Protein AF-A0A849MVW7-F1 (afdb_monomer)

Mean predicted aligned error: 4.46 Å

pLDDT: mean 89.26, std 9.38, range [55.91, 97.44]

Structure (mmCIF, N/CA/C/O backbone):
data_AF-A0A849MVW7-F1
#
_entry.id   AF-A0A849MVW7-F1
#
loop_
_atom_site.group_PDB
_atom_site.id
_atom_site.type_symbol
_atom_site.label_atom_id
_atom_site.label_alt_id
_atom_site.label_comp_id
_atom_site.label_asym_id
_atom_site.label_entity_id
_atom_site.label_seq_id
_atom_site.pdbx_PDB_ins_code
_atom_site.Cartn_x
_atom_site.Cartn_y
_atom_site.Cartn_z
_atom_site.occupancy
_atom_site.B_iso_or_equiv
_atom_site.auth_seq_id
_atom_site.auth_comp_id
_atom_site.auth_asym_id
_atom_site.auth_atom_id
_atom_site.pdbx_PDB_model_num
ATOM 1 N N . MET A 1 1 ? 13.335 -7.519 -9.321 1.00 83.50 1 MET A N 1
ATOM 2 C CA . MET A 1 1 ? 12.282 -6.701 -8.700 1.00 83.50 1 MET A CA 1
ATOM 3 C C . MET A 1 1 ? 10.920 -7.286 -9.034 1.00 83.50 1 MET A C 1
ATOM 5 O O . MET A 1 1 ? 10.488 -7.252 -10.183 1.00 83.50 1 MET A O 1
ATOM 9 N N . ARG A 1 2 ? 10.300 -7.912 -8.042 1.00 92.75 2 ARG A N 1
ATOM 10 C CA . ARG A 1 2 ? 8.956 -8.471 -8.064 1.00 92.75 2 ARG A CA 1
ATOM 11 C C . ARG A 1 2 ? 7.965 -7.338 -7.861 1.00 92.75 2 ARG A C 1
ATOM 13 O O . ARG A 1 2 ? 8.119 -6.498 -6.981 1.00 92.75 2 ARG A O 1
ATOM 20 N N . LYS A 1 3 ? 6.930 -7.354 -8.682 1.00 90.00 3 LYS A N 1
ATOM 21 C CA . LYS A 1 3 ? 5.779 -6.475 -8.560 1.00 90.00 3 LYS A CA 1
ATOM 22 C C . LYS A 1 3 ? 4.526 -7.277 -8.844 1.00 90.00 3 LYS A C 1
ATOM 24 O O . LYS A 1 3 ? 4.567 -8.203 -9.659 1.00 90.00 3 LYS A O 1
ATOM 29 N N . ILE A 1 4 ? 3.437 -6.919 -8.187 1.00 91.81 4 ILE A N 1
ATOM 30 C CA . ILE A 1 4 ? 2.133 -7.533 -8.411 1.00 91.81 4 ILE A CA 1
ATOM 31 C C . ILE A 1 4 ? 1.142 -6.470 -8.874 1.00 91.81 4 ILE A C 1
ATOM 33 O O . ILE A 1 4 ? 1.169 -5.333 -8.402 1.00 91.81 4 ILE A O 1
ATOM 37 N N . ASP A 1 5 ? 0.322 -6.841 -9.851 1.00 90.38 5 ASP A N 1
ATOM 38 C CA . ASP A 1 5 ? -0.697 -5.968 -10.425 1.00 90.38 5 ASP A CA 1
ATOM 39 C C . ASP A 1 5 ? -1.768 -5.643 -9.379 1.00 90.38 5 ASP A C 1
ATOM 41 O O . ASP A 1 5 ? -2.189 -6.502 -8.586 1.00 90.38 5 ASP A O 1
ATOM 45 N N . ARG A 1 6 ? -2.231 -4.393 -9.386 1.00 85.44 6 ARG A N 1
ATOM 46 C CA . ARG A 1 6 ? -3.406 -4.000 -8.623 1.00 85.44 6 ARG A CA 1
ATOM 47 C C . ARG A 1 6 ? -4.631 -4.754 -9.141 1.00 85.44 6 ARG A C 1
ATOM 49 O O . ARG A 1 6 ? -5.281 -4.370 -10.108 1.00 85.44 6 ARG A O 1
ATOM 56 N N . PHE A 1 7 ? -5.059 -5.757 -8.381 1.00 85.44 7 PHE A N 1
ATOM 57 C CA . PHE A 1 7 ? -6.297 -6.455 -8.705 1.00 85.44 7 PHE A CA 1
ATOM 58 C C . PHE A 1 7 ? -7.515 -5.521 -8.648 1.00 85.44 7 PHE A C 1
ATOM 60 O O . PHE A 1 7 ? -7.677 -4.735 -7.711 1.00 85.44 7 PHE A O 1
ATOM 67 N N . ALA A 1 8 ? -8.446 -5.707 -9.589 1.00 78.75 8 ALA A N 1
ATOM 68 C CA . ALA A 1 8 ? -9.715 -4.990 -9.604 1.00 78.75 8 ALA A CA 1
ATOM 69 C C . ALA A 1 8 ? -10.495 -5.219 -8.294 1.00 78.75 8 ALA A C 1
ATOM 71 O O . ALA A 1 8 ? -11.057 -6.295 -8.030 1.00 78.75 8 ALA A O 1
ATOM 72 N N . ALA A 1 9 ? -10.524 -4.193 -7.447 1.00 75.62 9 ALA A N 1
ATOM 73 C CA . ALA A 1 9 ? -11.473 -4.108 -6.354 1.00 75.62 9 ALA A CA 1
ATOM 74 C C . ALA A 1 9 ? -12.860 -3.736 -6.901 1.00 75.62 9 ALA A C 1
ATOM 76 O O . ALA A 1 9 ? -12.983 -3.137 -7.965 1.00 75.62 9 ALA A O 1
ATOM 77 N N . LYS A 1 10 ? -13.918 -4.073 -6.155 1.00 73.19 10 LYS A N 1
ATOM 78 C CA . LYS A 1 10 ? -15.282 -3.571 -6.398 1.00 73.19 10 LYS A CA 1
ATOM 79 C C . LYS A 1 10 ? -15.624 -2.513 -5.340 1.00 73.19 10 LYS A C 1
ATOM 81 O O . LYS A 1 10 ? -16.333 -2.837 -4.383 1.00 73.19 10 LYS A O 1
ATOM 86 N N . PRO A 1 11 ? -15.049 -1.301 -5.426 1.00 70.31 11 PRO A N 1
ATOM 87 C CA . PRO A 1 11 ? -15.428 -0.196 -4.554 1.00 70.31 11 PRO A CA 1
ATOM 88 C C . PRO A 1 11 ? -16.910 0.145 -4.754 1.00 70.31 11 PRO A C 1
ATOM 90 O O . PRO A 1 11 ? -17.426 0.130 -5.871 1.00 70.31 11 PRO A O 1
ATOM 93 N N . ASP A 1 12 ? -17.606 0.439 -3.658 1.00 74.06 12 ASP A N 1
ATOM 94 C CA . ASP A 1 12 ? -18.976 0.951 -3.703 1.00 74.06 12 ASP A CA 1
ATOM 95 C C . ASP A 1 12 ? -18.924 2.478 -3.635 1.00 74.06 12 ASP A C 1
ATOM 97 O O . ASP A 1 12 ? -19.058 3.061 -2.561 1.00 74.06 12 ASP A O 1
ATOM 101 N N . TYR A 1 13 ? -18.713 3.120 -4.787 1.00 71.38 13 TYR A N 1
ATOM 102 C CA . TYR A 1 13 ? -18.563 4.579 -4.904 1.00 71.38 13 TYR A CA 1
ATOM 103 C C . TYR A 1 13 ? -19.805 5.379 -4.489 1.00 71.38 13 TYR A C 1
ATOM 105 O O . TYR A 1 13 ? -19.764 6.603 -4.428 1.00 71.38 13 TYR A O 1
ATOM 113 N N . ARG A 1 14 ? -20.925 4.706 -4.203 1.00 74.50 14 ARG A N 1
ATOM 114 C CA . ARG A 1 14 ? -22.125 5.345 -3.647 1.00 74.50 14 ARG A CA 1
ATOM 115 C C . ARG A 1 14 ? -21.969 5.666 -2.161 1.00 74.50 14 ARG A C 1
ATOM 117 O O . ARG A 1 14 ? -22.787 6.399 -1.615 1.00 74.50 14 ARG A O 1
ATOM 124 N N . LYS A 1 15 ? -20.968 5.092 -1.487 1.00 70.69 15 LYS A N 1
ATOM 125 C CA . LYS A 1 15 ? -20.665 5.391 -0.088 1.00 70.69 15 LYS A CA 1
ATOM 126 C C . LYS A 1 15 ? -19.659 6.530 -0.024 1.00 70.69 15 LYS A C 1
ATOM 128 O O . LYS A 1 15 ? -18.540 6.389 -0.502 1.00 70.69 15 LYS A O 1
ATOM 133 N N . THR A 1 16 ? -20.052 7.629 0.610 1.00 73.94 16 THR A N 1
ATOM 134 C CA . THR A 1 16 ? -19.109 8.672 1.017 1.00 73.94 16 THR A CA 1
ATOM 135 C C . THR A 1 16 ? -18.133 8.076 2.038 1.00 73.94 16 THR A C 1
ATOM 137 O O . THR A 1 16 ? -18.608 7.480 3.015 1.00 73.94 16 THR A O 1
ATOM 140 N N . PRO A 1 17 ? -16.809 8.200 1.830 1.00 67.44 17 PRO A N 1
ATOM 141 C CA . PRO A 1 17 ? -15.819 7.815 2.830 1.00 67.44 17 PRO A CA 1
ATOM 142 C C . PRO A 1 17 ? -16.116 8.522 4.150 1.00 67.44 17 PRO A C 1
ATOM 144 O O . PRO A 1 17 ? -16.467 9.704 4.159 1.00 67.44 17 PRO A O 1
ATOM 147 N N . LYS A 1 18 ? -16.030 7.801 5.268 1.00 78.00 18 LYS A N 1
ATOM 148 C CA . LYS A 1 18 ? -16.223 8.401 6.598 1.00 78.00 18 LYS A CA 1
ATOM 149 C C . LYS A 1 18 ? -14.912 8.908 7.185 1.00 78.00 18 LYS A C 1
ATOM 151 O O . LYS A 1 18 ? -14.938 9.596 8.203 1.00 78.00 18 LYS A O 1
ATOM 156 N N . THR A 1 19 ? -13.791 8.527 6.580 1.00 79.06 19 THR A N 1
ATOM 157 C CA . THR A 1 19 ? -12.442 8.842 7.035 1.00 79.06 19 THR A CA 1
ATOM 158 C C . THR A 1 19 ? -11.577 9.282 5.859 1.00 79.06 19 THR A C 1
ATOM 160 O O . THR A 1 19 ? -11.757 8.828 4.731 1.00 79.06 19 THR A O 1
ATOM 163 N N . ASP A 1 20 ? -10.563 10.096 6.146 1.00 85.06 20 ASP 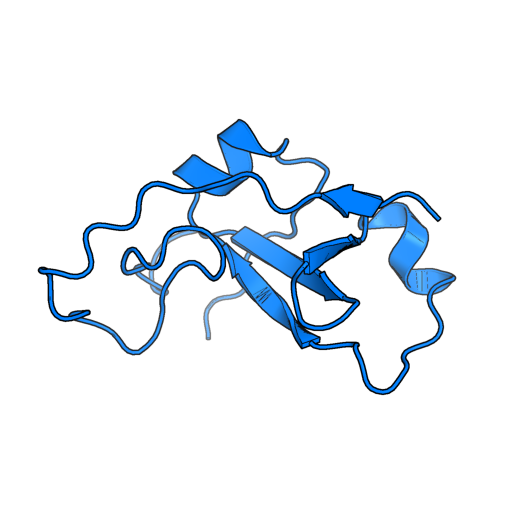A N 1
ATOM 164 C CA . ASP A 1 20 ? -9.510 10.445 5.177 1.00 85.06 20 ASP A CA 1
ATOM 165 C C . ASP A 1 20 ? -8.444 9.339 5.056 1.00 85.06 20 ASP A C 1
ATOM 167 O O . ASP A 1 20 ? -7.436 9.485 4.369 1.00 85.06 20 ASP A O 1
ATOM 171 N N . TYR A 1 21 ? -8.667 8.213 5.738 1.00 89.12 21 TYR A N 1
ATOM 172 C CA . TYR A 1 21 ? -7.784 7.058 5.773 1.00 89.12 21 TYR A CA 1
ATOM 173 C C . TYR A 1 21 ? -8.521 5.845 5.207 1.00 89.12 21 TYR A C 1
ATOM 175 O O . TYR A 1 21 ? -9.403 5.282 5.858 1.00 89.12 21 TYR A O 1
ATOM 183 N N . TYR A 1 22 ? -8.199 5.466 3.972 1.00 90.56 22 TYR A N 1
ATOM 184 C CA . TYR A 1 22 ? -8.910 4.434 3.219 1.00 90.56 22 TYR A CA 1
ATOM 185 C C . TYR A 1 22 ? -7.948 3.572 2.404 1.00 90.56 22 TYR A C 1
ATOM 187 O O . TYR A 1 22 ? -6.860 3.990 2.020 1.00 90.56 22 TYR A O 1
ATOM 195 N N . CYS A 1 23 ? -8.359 2.337 2.124 1.00 92.12 23 CYS A N 1
ATOM 196 C CA . CYS A 1 23 ? -7.557 1.400 1.348 1.00 92.12 23 CYS A CA 1
ATOM 197 C C . CYS A 1 23 ? -7.356 1.902 -0.088 1.00 92.12 23 CYS A C 1
ATOM 199 O O . CYS A 1 23 ? -8.335 2.031 -0.823 1.00 92.12 23 CYS A O 1
ATOM 201 N N . ILE A 1 24 ? -6.102 2.055 -0.530 1.00 92.44 24 ILE A N 1
ATOM 202 C CA . ILE A 1 24 ? -5.781 2.496 -1.897 1.00 92.44 24 ILE A CA 1
ATOM 203 C C . ILE A 1 24 ? -6.429 1.605 -2.966 1.00 92.44 24 ILE A C 1
ATOM 205 O O . ILE A 1 24 ? -6.907 2.101 -3.986 1.00 92.44 24 ILE A O 1
ATOM 209 N N . ASN A 1 25 ? -6.555 0.297 -2.712 1.00 92.50 25 ASN A N 1
ATOM 210 C CA . ASN A 1 25 ? -7.162 -0.598 -3.686 1.00 92.50 25 ASN A CA 1
ATOM 211 C C . ASN A 1 25 ? -8.696 -0.510 -3.733 1.00 92.50 25 ASN A C 1
ATOM 213 O O . ASN A 1 25 ? -9.269 -0.269 -4.794 1.00 92.50 25 ASN A O 1
ATOM 217 N N . CYS A 1 26 ? -9.372 -0.718 -2.598 1.00 91.00 26 CYS A N 1
ATOM 218 C CA . CYS A 1 26 ? -10.833 -0.876 -2.560 1.00 91.00 26 CYS A CA 1
ATOM 219 C C . CYS A 1 26 ? -11.615 0.338 -2.055 1.00 91.00 26 CYS A C 1
ATOM 221 O O . CYS A 1 26 ? -12.843 0.270 -2.016 1.00 91.00 26 CYS A O 1
ATOM 223 N N . GLN A 1 27 ? -10.925 1.411 -1.659 1.00 90.12 27 GLN A N 1
ATOM 224 C CA . GLN A 1 27 ? -11.504 2.679 -1.203 1.00 90.12 27 GLN A CA 1
ATOM 225 C C . GLN A 1 27 ? -12.448 2.536 0.007 1.00 90.12 27 GLN A C 1
ATOM 227 O O . GLN A 1 27 ? -13.284 3.394 0.262 1.00 90.12 27 GLN A O 1
ATOM 232 N N . ARG A 1 28 ? -12.341 1.432 0.759 1.00 89.12 28 ARG A N 1
ATOM 233 C CA . ARG A 1 28 ? -13.031 1.266 2.044 1.00 89.12 28 ARG A CA 1
ATOM 234 C C . ARG A 1 28 ? -12.234 1.960 3.141 1.00 89.12 28 ARG A C 1
ATOM 236 O O . ARG A 1 28 ? -11.010 1.818 3.169 1.00 89.12 28 ARG A O 1
ATOM 243 N N . ASP A 1 29 ? -12.947 2.623 4.046 1.00 90.88 29 ASP A N 1
ATOM 244 C CA . ASP A 1 29 ? -12.382 3.233 5.250 1.00 90.88 29 ASP A CA 1
ATOM 245 C C . ASP A 1 29 ? -11.538 2.219 6.036 1.00 90.88 29 ASP A C 1
ATOM 247 O O . ASP A 1 29 ? -11.918 1.054 6.211 1.00 90.88 29 ASP A O 1
ATOM 251 N N . ILE A 1 30 ? -10.393 2.681 6.522 1.00 90.94 30 ILE A N 1
ATOM 252 C CA . ILE A 1 30 ? -9.522 1.959 7.442 1.00 90.94 30 ILE A CA 1
ATOM 253 C C . ILE A 1 30 ? -9.556 2.708 8.770 1.00 90.94 30 ILE A C 1
ATOM 255 O O . ILE A 1 30 ? -9.454 3.928 8.809 1.00 90.94 30 ILE A O 1
ATOM 259 N N . ASP A 1 31 ? -9.687 1.964 9.865 1.00 88.00 31 ASP A N 1
ATOM 260 C CA . ASP A 1 31 ? -9.549 2.499 11.217 1.00 88.00 31 ASP A CA 1
ATOM 261 C C . ASP A 1 31 ? -8.058 2.514 11.602 1.00 88.00 31 ASP A C 1
ATOM 263 O O . ASP A 1 31 ? -7.512 1.446 11.899 1.00 88.00 31 ASP A O 1
ATOM 267 N N . PRO A 1 32 ? -7.385 3.681 11.607 1.00 83.81 32 PRO A N 1
ATOM 268 C CA . PRO A 1 32 ? -5.951 3.758 11.880 1.00 83.81 32 PRO A CA 1
ATOM 269 C C . PRO A 1 32 ? -5.598 3.446 13.342 1.00 83.81 32 PRO A C 1
ATOM 271 O O . PRO A 1 32 ? -4.430 3.240 13.663 1.00 83.81 32 PRO A O 1
ATOM 274 N N . SER A 1 33 ? -6.587 3.400 14.247 1.00 86.06 33 SER A N 1
ATOM 275 C CA . SER A 1 33 ? -6.369 2.997 15.643 1.00 86.06 33 SER A CA 1
ATOM 276 C C . SER A 1 33 ? -6.171 1.487 15.805 1.00 86.06 33 SER A C 1
ATOM 278 O O . SER A 1 33 ? -5.726 1.035 16.862 1.00 86.06 33 SER A O 1
ATOM 280 N N . LYS A 1 34 ? -6.492 0.706 14.766 1.00 85.69 34 LYS A N 1
ATOM 281 C CA . LYS A 1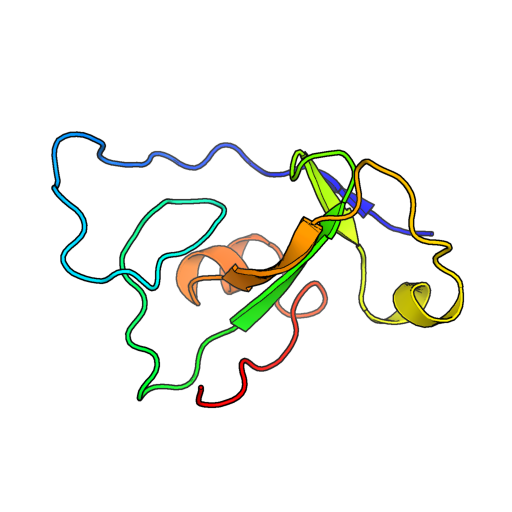 34 ? -6.359 -0.750 14.731 1.00 85.69 34 LYS A CA 1
ATOM 282 C C . LYS A 1 34 ? -5.186 -1.170 13.840 1.00 85.69 34 LYS A C 1
ATOM 284 O O . LYS A 1 34 ? -4.801 -0.425 12.935 1.00 85.69 34 LYS A O 1
ATOM 289 N N . PRO A 1 35 ? -4.651 -2.391 14.041 1.00 87.62 35 PRO A N 1
ATOM 290 C CA . PRO A 1 35 ? -3.679 -2.960 13.121 1.00 87.62 35 PRO A CA 1
ATOM 291 C C . PRO A 1 35 ? -4.218 -2.961 11.689 1.00 87.62 35 PRO A C 1
ATOM 293 O O . PRO A 1 35 ? -5.291 -3.506 11.404 1.00 87.62 35 PRO A O 1
ATOM 296 N N . HIS A 1 36 ? -3.457 -2.349 10.796 1.00 90.06 36 HIS A N 1
ATOM 297 C CA . HIS A 1 36 ? -3.738 -2.263 9.371 1.00 90.06 36 HIS A CA 1
ATOM 298 C C . HIS A 1 36 ? -2.462 -2.592 8.594 1.00 90.06 36 HIS A C 1
ATOM 300 O O . HIS A 1 36 ? -1.430 -2.920 9.184 1.00 90.06 36 HIS A O 1
ATOM 306 N N . ARG A 1 37 ? -2.543 -2.569 7.265 1.00 95.38 37 ARG A N 1
ATOM 307 C CA . ARG A 1 37 ? -1.415 -2.869 6.387 1.00 95.38 37 ARG A CA 1
ATOM 308 C C . ARG A 1 37 ? -1.098 -1.674 5.506 1.00 95.38 37 ARG A C 1
ATOM 310 O O . ARG A 1 37 ? -1.937 -0.794 5.313 1.00 95.38 37 ARG A O 1
ATOM 317 N N . MET A 1 38 ? 0.108 -1.662 4.965 1.00 96.50 38 MET A N 1
ATOM 318 C CA . MET A 1 38 ? 0.537 -0.706 3.949 1.00 96.50 38 MET A CA 1
ATOM 319 C C . MET A 1 38 ? 1.153 -1.453 2.770 1.00 96.50 38 MET A C 1
ATOM 321 O O . MET A 1 38 ? 1.633 -2.575 2.928 1.00 96.50 38 MET A O 1
ATOM 325 N N . VAL A 1 39 ? 1.122 -0.842 1.592 1.00 96.81 39 VAL A N 1
ATOM 326 C CA . VAL A 1 39 ? 1.794 -1.345 0.385 1.00 96.81 39 VAL A CA 1
ATOM 327 C C . VAL A 1 39 ? 2.630 -0.232 -0.218 1.00 96.81 39 VAL A C 1
ATOM 329 O O . VAL A 1 39 ? 2.185 0.917 -0.226 1.00 96.81 39 VAL A O 1
ATOM 332 N N . HIS A 1 40 ? 3.807 -0.562 -0.744 1.00 97.25 40 HIS A N 1
ATOM 333 C CA . HIS A 1 40 ? 4.569 0.367 -1.571 1.00 97.25 40 HIS A CA 1
ATOM 334 C C . HIS A 1 40 ? 3.981 0.358 -2.983 1.00 97.25 40 HIS A C 1
ATOM 336 O O . HIS A 1 40 ? 4.098 -0.622 -3.720 1.00 97.25 40 HIS A O 1
ATOM 342 N N . ALA A 1 41 ? 3.274 1.429 -3.331 1.00 97.00 41 ALA A N 1
ATOM 343 C CA . ALA A 1 41 ? 2.620 1.589 -4.618 1.00 97.00 41 ALA A CA 1
ATOM 344 C C . ALA A 1 41 ? 3.543 2.318 -5.604 1.00 97.00 41 ALA A C 1
ATOM 346 O O . ALA A 1 41 ? 4.059 3.390 -5.302 1.00 97.00 41 ALA A O 1
ATOM 347 N N . ILE A 1 42 ? 3.720 1.748 -6.793 1.00 96.62 42 ILE A N 1
ATOM 348 C CA . ILE A 1 42 ? 4.605 2.273 -7.842 1.00 96.62 42 ILE A CA 1
ATOM 349 C C . ILE A 1 42 ? 3.851 2.398 -9.171 1.00 96.62 42 ILE A C 1
ATOM 351 O O . ILE A 1 42 ? 2.721 1.917 -9.304 1.00 96.62 42 ILE A O 1
ATOM 355 N N . ALA A 1 43 ? 4.485 3.026 -10.166 1.00 94.81 43 ALA A N 1
ATOM 356 C CA . ALA A 1 43 ? 3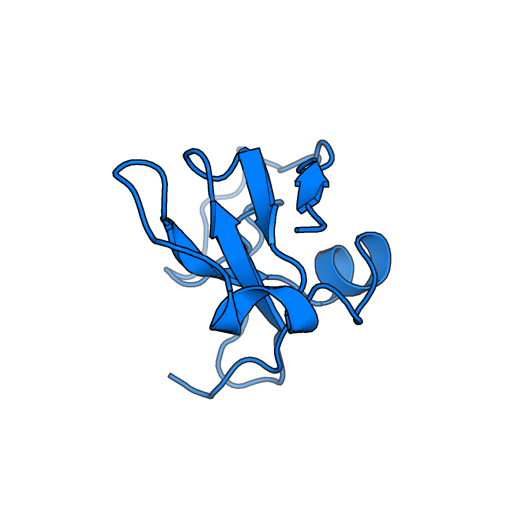.919 3.253 -11.498 1.00 94.81 43 ALA A CA 1
ATOM 357 C C . ALA A 1 43 ? 2.514 3.891 -11.452 1.00 94.81 43 ALA A C 1
ATOM 359 O O . ALA A 1 43 ? 1.573 3.398 -12.067 1.00 94.81 43 ALA A O 1
ATOM 360 N N . GLY A 1 44 ? 2.354 4.958 -10.665 1.00 93.31 44 GLY A N 1
ATOM 361 C CA . GLY A 1 44 ? 1.074 5.657 -10.504 1.00 93.31 44 GLY A CA 1
ATOM 362 C C . GLY A 1 44 ? 0.033 4.891 -9.678 1.00 93.31 44 GLY A C 1
ATOM 363 O O . GLY A 1 44 ? -1.136 5.272 -9.660 1.00 93.31 44 GLY A O 1
ATOM 364 N N . GLY A 1 45 ? 0.440 3.819 -8.990 1.00 92.56 45 GLY A N 1
ATOM 365 C CA . GLY A 1 45 ? -0.430 2.990 -8.156 1.00 92.56 45 GLY A CA 1
ATOM 366 C C . GLY A 1 45 ? -0.996 1.747 -8.844 1.00 92.56 45 GLY A C 1
ATOM 367 O O . GLY A 1 45 ? -1.839 1.064 -8.253 1.00 92.56 45 GLY A O 1
ATOM 368 N N . ASP A 1 46 ? -0.531 1.436 -10.055 1.00 92.69 46 ASP A N 1
ATOM 369 C CA . ASP A 1 46 ? -0.936 0.244 -10.809 1.00 92.69 46 ASP A CA 1
ATOM 370 C C . ASP A 1 46 ? -0.255 -1.036 -10.304 1.00 92.69 46 ASP A C 1
ATOM 372 O O . ASP A 1 46 ? -0.775 -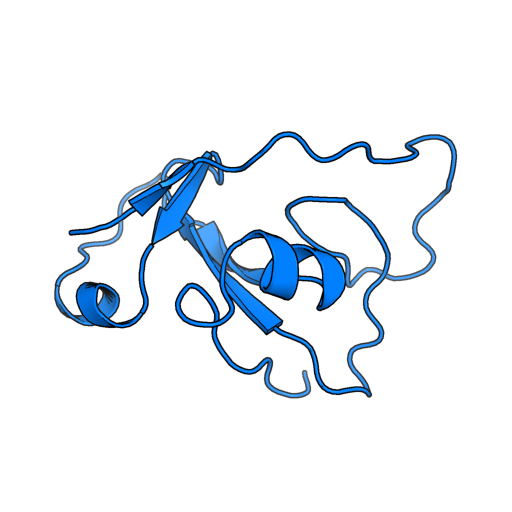2.137 -10.491 1.00 92.69 46 ASP A O 1
ATOM 376 N N . TRP A 1 47 ? 0.893 -0.904 -9.636 1.00 95.62 47 TRP A N 1
ATOM 377 C CA . TRP A 1 47 ? 1.684 -2.033 -9.155 1.00 95.62 47 TRP A CA 1
ATOM 378 C C . TRP A 1 47 ? 2.065 -1.868 -7.688 1.00 95.62 47 TRP A C 1
ATOM 380 O O . TRP A 1 47 ? 2.296 -0.754 -7.215 1.00 95.62 47 TRP A O 1
ATOM 390 N N . TYR A 1 48 ? 2.189 -2.995 -6.989 1.00 97.19 48 TYR A N 1
ATOM 391 C CA . TYR A 1 48 ? 2.741 -3.052 -5.637 1.00 97.19 48 TYR A CA 1
ATOM 392 C C . TYR A 1 48 ? 4.114 -3.711 -5.661 1.00 97.19 48 TYR A C 1
ATOM 394 O O . TYR A 1 48 ? 4.275 -4.796 -6.231 1.00 97.19 48 TYR A O 1
ATOM 402 N N . LEU A 1 49 ? 5.094 -3.039 -5.066 1.00 97.38 49 LEU A N 1
ATOM 403 C CA . LEU A 1 49 ? 6.453 -3.538 -4.919 1.00 97.38 49 LEU A CA 1
ATOM 404 C C . LEU A 1 49 ? 6.519 -4.535 -3.754 1.00 97.38 49 LEU A C 1
ATOM 406 O O . LEU A 1 49 ? 5.883 -4.337 -2.720 1.00 97.38 49 LEU A O 1
ATOM 410 N N . HIS A 1 50 ? 7.259 -5.629 -3.935 1.00 97.44 50 HIS A N 1
ATOM 411 C CA . HIS A 1 50 ? 7.485 -6.588 -2.856 1.00 97.44 50 HIS A CA 1
ATOM 412 C C . HIS A 1 50 ? 8.484 -6.016 -1.828 1.00 97.44 50 HIS A C 1
ATOM 414 O O . HIS A 1 50 ? 9.536 -5.545 -2.263 1.00 97.44 50 HIS A O 1
ATOM 420 N N . PRO A 1 51 ? 8.246 -6.144 -0.505 1.00 96.69 51 PRO A N 1
ATOM 421 C CA . PRO A 1 51 ? 9.116 -5.578 0.535 1.00 96.69 51 PRO A CA 1
ATOM 422 C C . PRO A 1 51 ? 10.607 -5.915 0.393 1.00 96.69 51 PRO A C 1
ATOM 424 O O . PRO A 1 51 ? 11.469 -5.057 0.504 1.00 96.69 51 PRO A O 1
ATOM 427 N N . GLU A 1 52 ? 10.928 -7.169 0.072 1.00 96.94 52 GLU A N 1
ATOM 428 C CA . GLU A 1 52 ? 12.320 -7.620 -0.123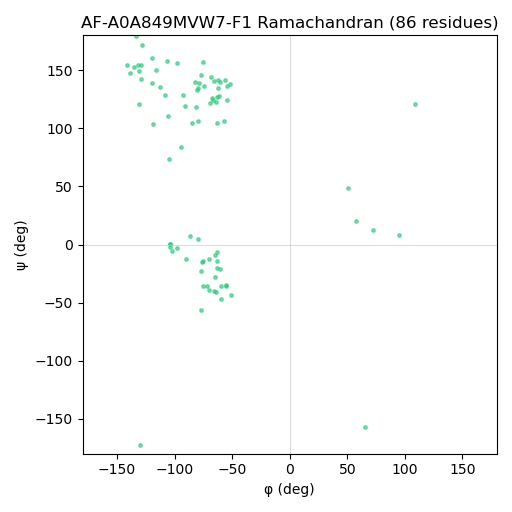 1.00 96.94 52 GLU A CA 1
ATOM 429 C C . GLU A 1 52 ? 13.066 -6.953 -1.296 1.00 96.94 52 GLU A C 1
ATOM 431 O O . GLU A 1 52 ? 14.282 -7.098 -1.398 1.00 96.94 52 GLU A O 1
ATOM 436 N N . ASP A 1 53 ? 12.363 -6.273 -2.205 1.00 96.38 53 ASP A N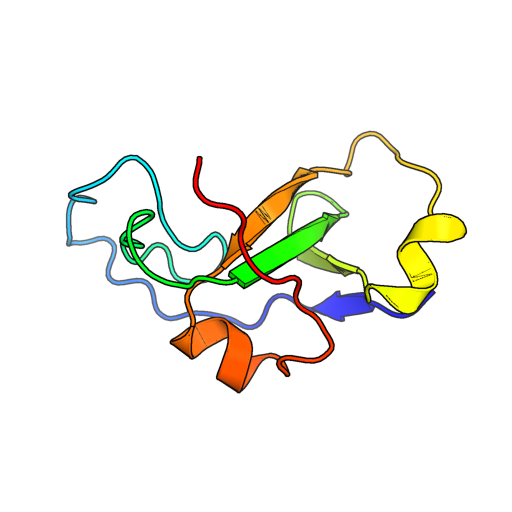 1
ATOM 437 C CA . ASP A 1 53 ? 12.977 -5.598 -3.350 1.00 96.38 53 ASP A CA 1
ATOM 438 C C . ASP A 1 53 ? 13.057 -4.069 -3.162 1.00 96.38 53 ASP A C 1
ATOM 440 O O . ASP A 1 53 ? 13.562 -3.379 -4.049 1.00 96.38 53 ASP A O 1
ATOM 444 N N . GLU A 1 54 ? 12.595 -3.537 -2.022 1.00 94.62 54 GLU A N 1
ATOM 445 C CA . GLU A 1 54 ? 12.564 -2.097 -1.718 1.00 94.62 54 GLU A CA 1
ATOM 446 C C . GLU A 1 54 ? 13.964 -1.483 -1.630 1.00 94.62 54 GLU A C 1
ATOM 448 O O . GLU A 1 54 ? 14.202 -0.432 -2.219 1.00 94.62 54 GLU A O 1
ATOM 453 N N . ASP A 1 55 ? 14.927 -2.176 -1.014 1.00 94.81 55 ASP A N 1
ATOM 454 C CA . ASP A 1 55 ? 16.322 -1.707 -0.907 1.00 94.81 55 ASP A CA 1
ATOM 455 C C . ASP A 1 55 ? 17.020 -1.558 -2.272 1.00 94.81 55 ASP A C 1
ATOM 457 O O . ASP A 1 55 ? 18.035 -0.873 -2.402 1.00 94.81 55 ASP A O 1
ATOM 461 N N . GLN A 1 56 ? 16.498 -2.233 -3.299 1.00 95.25 56 GLN A N 1
ATOM 462 C CA . GLN A 1 56 ? 17.024 -2.206 -4.666 1.00 95.25 56 GLN A CA 1
ATOM 463 C C . GLN A 1 56 ? 16.202 -1.306 -5.592 1.00 95.25 56 GLN A C 1
ATOM 465 O O . GLN A 1 56 ? 16.549 -1.141 -6.766 1.00 95.25 56 GLN A O 1
ATOM 470 N N . TYR A 1 57 ? 15.090 -0.765 -5.100 1.00 95.38 57 TYR A N 1
ATOM 471 C CA . TYR A 1 57 ? 14.202 0.071 -5.880 1.00 95.38 57 TYR A CA 1
ATOM 472 C C . TYR A 1 57 ? 14.741 1.497 -5.966 1.00 95.38 57 TYR A C 1
ATOM 474 O O . TYR A 1 57 ? 15.140 2.100 -4.974 1.00 95.38 57 TYR A O 1
ATOM 482 N N . VAL A 1 58 ? 14.743 2.042 -7.182 1.00 96.19 58 VAL A N 1
ATOM 483 C CA . VAL A 1 58 ? 15.103 3.436 -7.443 1.00 96.19 58 VAL A CA 1
ATOM 484 C C . VAL A 1 58 ? 13.807 4.190 -7.743 1.00 96.19 58 VAL A C 1
ATOM 486 O O . VAL A 1 58 ? 13.213 3.931 -8.792 1.00 96.19 58 VAL A O 1
ATOM 489 N N . PRO A 1 59 ? 13.359 5.094 -6.852 1.00 94.50 59 PRO A N 1
ATOM 490 C CA . PRO A 1 59 ? 12.155 5.887 -7.062 1.00 94.50 59 PRO A CA 1
ATOM 491 C C . PRO A 1 59 ? 12.192 6.702 -8.355 1.00 94.50 59 PRO A C 1
ATOM 493 O O . PRO A 1 59 ? 13.217 7.288 -8.712 1.00 94.50 59 PRO A O 1
ATOM 496 N N . ASP A 1 60 ? 11.046 6.789 -9.022 1.00 94.19 60 ASP A N 1
ATOM 497 C CA . ASP A 1 60 ? 10.820 7.640 -10.186 1.00 94.19 60 ASP A CA 1
ATOM 498 C C . ASP A 1 60 ? 9.540 8.480 -10.016 1.00 94.19 60 ASP A C 1
ATOM 500 O O . ASP A 1 60 ? 8.921 8.501 -8.952 1.00 94.19 60 ASP A O 1
ATOM 504 N N . GLY A 1 61 ? 9.128 9.199 -11.065 1.00 95.12 61 GLY A N 1
ATOM 505 C CA . GLY A 1 61 ? 7.917 10.029 -11.028 1.00 95.12 61 GLY A CA 1
ATOM 506 C C . GLY A 1 61 ? 6.601 9.253 -10.860 1.00 95.12 61 GLY A C 1
ATOM 507 O O . GLY A 1 61 ? 5.560 9.879 -10.677 1.00 95.12 61 GLY A O 1
ATOM 508 N N . GLY A 1 62 ? 6.623 7.921 -10.950 1.00 94.25 62 GLY A N 1
ATOM 509 C CA . GLY A 1 62 ? 5.487 7.042 -10.694 1.00 94.25 62 GLY A CA 1
ATOM 510 C C . GLY A 1 62 ? 5.483 6.434 -9.291 1.00 94.25 62 GLY A C 1
ATOM 511 O O . GLY A 1 62 ? 4.542 5.706 -8.965 1.00 94.25 62 GLY A O 1
ATOM 512 N N . ASP A 1 63 ? 6.496 6.692 -8.464 1.00 96.88 63 ASP A N 1
ATOM 513 C CA . ASP A 1 63 ? 6.521 6.232 -7.080 1.00 96.88 63 ASP A CA 1
ATOM 514 C C . ASP A 1 63 ? 5.468 6.972 -6.242 1.00 96.88 63 ASP A C 1
ATOM 516 O O . ASP A 1 63 ? 5.463 8.199 -6.146 1.00 96.88 63 ASP A O 1
ATOM 520 N N . CYS A 1 64 ? 4.554 6.213 -5.642 1.00 96.12 64 CYS A N 1
ATOM 521 C CA . CYS A 1 64 ? 3.505 6.729 -4.768 1.00 96.12 64 CYS A CA 1
ATOM 522 C C . CYS A 1 64 ? 3.805 6.463 -3.282 1.00 96.12 64 CYS A C 1
ATOM 524 O O . CYS A 1 64 ? 3.004 6.838 -2.423 1.00 96.12 64 CYS A O 1
ATOM 526 N N . GLY A 1 65 ? 4.937 5.822 -2.974 1.00 95.44 65 GLY A N 1
ATOM 527 C CA . GLY A 1 65 ? 5.355 5.477 -1.622 1.00 95.44 65 GLY A CA 1
ATOM 528 C C . GLY A 1 65 ? 4.431 4.468 -0.938 1.00 95.44 65 GLY A C 1
ATOM 529 O O . GLY A 1 65 ? 3.707 3.697 -1.576 1.00 95.44 65 GLY A O 1
ATOM 530 N N . PHE A 1 66 ? 4.463 4.466 0.395 1.00 95.62 66 PHE A N 1
ATOM 531 C CA . PHE A 1 66 ? 3.633 3.588 1.212 1.00 95.62 66 PHE A CA 1
ATOM 532 C C . PHE A 1 66 ? 2.222 4.145 1.375 1.00 95.62 66 PHE A C 1
ATOM 534 O O . PHE A 1 66 ? 2.023 5.199 1.979 1.00 95.62 66 PHE A O 1
ATOM 541 N N . LEU A 1 67 ? 1.229 3.398 0.893 1.00 94.94 67 LEU A N 1
ATOM 542 C CA . LEU A 1 67 ? -0.178 3.786 0.951 1.00 94.94 67 LEU A CA 1
ATOM 543 C C . LEU A 1 67 ? -1.007 2.823 1.814 1.00 94.94 67 LEU A C 1
ATOM 545 O O . LEU A 1 67 ? -0.693 1.627 1.883 1.00 94.94 67 LEU A O 1
ATOM 549 N N . PRO A 1 68 ? -2.092 3.304 2.455 1.00 94.69 68 PRO A N 1
ATOM 550 C CA . PRO A 1 68 ? -2.911 2.475 3.331 1.00 94.69 68 PRO A CA 1
ATOM 551 C C . PRO A 1 68 ? -3.562 1.306 2.590 1.00 94.69 68 PRO A C 1
ATOM 553 O O . PRO A 1 68 ? -4.169 1.462 1.525 1.00 94.69 68 PRO A O 1
ATOM 556 N N . PHE A 1 69 ? -3.506 0.119 3.189 1.00 94.62 69 PHE A N 1
ATOM 557 C CA . 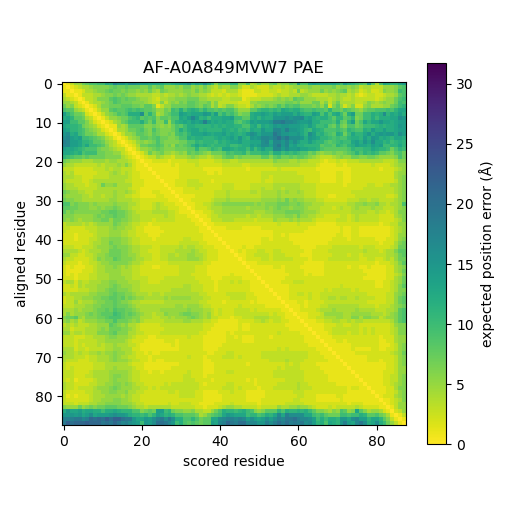PHE A 1 69 ? -4.043 -1.111 2.623 1.00 94.62 69 PHE A CA 1
ATOM 558 C C . PHE A 1 69 ? -4.916 -1.846 3.643 1.00 94.62 69 PHE A C 1
ATOM 560 O O . PHE A 1 69 ? -4.494 -2.210 4.739 1.00 94.62 69 PHE A O 1
ATOM 567 N N . GLY A 1 70 ? -6.184 -2.060 3.289 1.00 92.81 70 GLY A N 1
ATOM 568 C CA . GLY A 1 70 ? -7.136 -2.707 4.186 1.00 92.81 70 GLY A CA 1
ATOM 569 C C . GLY A 1 70 ? -6.789 -4.182 4.388 1.00 92.81 70 GLY A C 1
ATOM 570 O O . GLY A 1 70 ? -6.396 -4.859 3.439 1.00 92.81 70 GLY A O 1
ATOM 571 N N . ASN A 1 71 ? -7.007 -4.704 5.598 1.00 93.38 71 ASN A N 1
ATOM 572 C CA . ASN A 1 71 ? -6.667 -6.089 5.957 1.00 93.38 71 ASN A CA 1
ATOM 573 C C . ASN A 1 71 ? -7.308 -7.140 5.030 1.00 93.38 71 ASN A C 1
ATOM 575 O O . ASN A 1 71 ? -6.678 -8.148 4.719 1.00 93.38 71 ASN A O 1
ATOM 579 N N . ASP A 1 72 ? -8.533 -6.904 4.551 1.00 92.88 72 ASP A N 1
ATOM 580 C CA . ASP A 1 72 ? -9.196 -7.800 3.592 1.00 92.88 72 ASP A CA 1
ATOM 581 C C . ASP A 1 72 ? -8.479 -7.818 2.236 1.00 92.88 72 ASP A C 1
ATOM 583 O O . ASP A 1 72 ? -8.324 -8.872 1.619 1.00 92.88 72 ASP A O 1
ATOM 587 N N . CYS A 1 73 ? -8.012 -6.653 1.775 1.00 94.31 73 CYS A N 1
ATOM 588 C CA . CYS A 1 73 ? -7.225 -6.562 0.550 1.00 94.31 73 CYS A CA 1
ATOM 589 C C . CYS A 1 73 ? -5.839 -7.177 0.742 1.00 94.31 73 CYS A C 1
ATOM 591 O O . CYS A 1 73 ? -5.393 -7.884 -0.153 1.00 94.31 73 CYS A O 1
ATOM 593 N N . ALA A 1 74 ? -5.195 -6.977 1.897 1.00 94.88 74 ALA A N 1
ATOM 594 C CA . ALA A 1 74 ? -3.895 -7.572 2.212 1.00 94.88 74 ALA A CA 1
ATOM 595 C C . ALA A 1 74 ? -3.947 -9.104 2.173 1.00 94.88 74 ALA A C 1
ATOM 597 O O . ALA A 1 74 ? -3.136 -9.736 1.509 1.00 94.88 74 ALA A O 1
ATOM 598 N N . LYS A 1 75 ? -4.965 -9.710 2.798 1.00 94.12 75 LYS A N 1
ATOM 599 C CA . LYS A 1 75 ? -5.179 -11.167 2.747 1.00 94.12 75 LYS A CA 1
ATOM 600 C C . LYS A 1 75 ? -5.386 -11.688 1.327 1.00 94.12 75 LYS A C 1
ATOM 602 O O . LYS A 1 75 ? -4.972 -12.800 1.028 1.00 94.12 75 LYS A O 1
ATOM 607 N N . ARG A 1 76 ? -6.051 -10.907 0.469 1.00 94.81 76 ARG A N 1
ATOM 608 C CA . ARG A 1 76 ? -6.274 -11.270 -0.936 1.00 94.81 76 ARG A CA 1
ATOM 609 C C . ARG A 1 76 ? -5.018 -11.098 -1.790 1.00 94.81 76 ARG A C 1
ATOM 611 O O . ARG A 1 76 ? -4.836 -11.874 -2.719 1.00 94.81 76 ARG A O 1
ATOM 618 N N . LEU A 1 77 ? -4.209 -10.078 -1.506 1.00 94.94 77 LEU A N 1
ATOM 619 C CA . LEU A 1 77 ? -2.958 -9.816 -2.213 1.00 94.94 77 LEU A CA 1
ATOM 620 C C . LEU A 1 77 ? -1.872 -10.839 -1.851 1.00 94.94 77 LEU A C 1
ATOM 622 O O . LEU A 1 77 ? -1.094 -11.224 -2.713 1.00 94.94 77 LEU A O 1
ATOM 626 N N . GLY A 1 78 ? -1.865 -11.274 -0.592 1.00 95.94 78 GLY A N 1
ATOM 627 C CA . GLY A 1 78 ? -0.737 -11.940 0.050 1.00 95.94 78 GLY A CA 1
ATOM 628 C C . GLY A 1 78 ? -0.134 -10.983 1.073 1.00 95.94 78 GLY A C 1
ATOM 629 O O . GLY A 1 78 ? 0.242 -9.860 0.738 1.00 95.94 78 GLY A O 1
ATOM 630 N N . ILE A 1 79 ? -0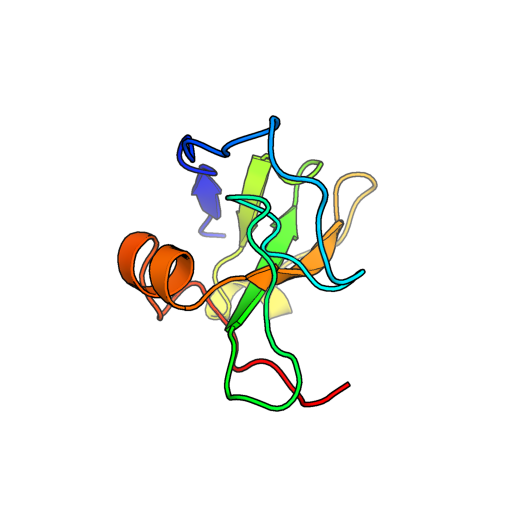.103 -11.387 2.346 1.00 95.12 79 ILE A N 1
ATOM 631 C CA . 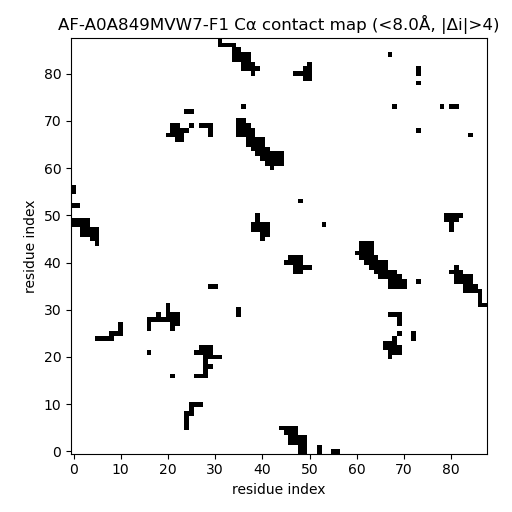ILE A 1 79 ? 0.382 -10.524 3.439 1.00 95.12 79 ILE A CA 1
ATOM 632 C C . ILE A 1 79 ? 1.878 -10.228 3.267 1.00 95.12 79 ILE A C 1
ATOM 634 O O . ILE A 1 79 ? 2.329 -9.159 3.668 1.00 95.12 79 ILE A O 1
ATOM 638 N N . GLU A 1 80 ? 2.619 -11.127 2.624 1.00 96.31 80 GLU A N 1
ATOM 639 C CA . GLU A 1 80 ? 4.031 -10.975 2.272 1.00 96.31 80 GLU A CA 1
ATOM 640 C C . GLU A 1 80 ? 4.310 -9.788 1.337 1.00 96.31 80 GLU A C 1
ATOM 642 O O . GLU A 1 80 ? 5.418 -9.266 1.332 1.00 96.31 80 GLU A O 1
ATOM 647 N N . TRP A 1 81 ? 3.299 -9.304 0.609 1.00 96.81 81 TRP A N 1
ATOM 648 C CA . TRP A 1 81 ? 3.382 -8.103 -0.231 1.00 96.81 81 TRP A CA 1
ATOM 649 C C . TRP A 1 81 ? 3.094 -6.807 0.534 1.00 96.81 81 TRP A C 1
ATOM 651 O O . TRP A 1 81 ? 2.916 -5.753 -0.075 1.00 96.81 81 TRP A O 1
ATOM 661 N N . THR A 1 82 ? 2.952 -6.875 1.858 1.00 96.88 82 THR A N 1
ATOM 662 C CA . THR A 1 82 ? 2.492 -5.752 2.678 1.00 96.88 82 THR A CA 1
ATOM 663 C C . THR A 1 82 ? 3.378 -5.529 3.894 1.00 96.88 82 THR A C 1
ATOM 665 O O . THR A 1 82 ? 3.966 -6.460 4.436 1.00 96.88 82 THR A O 1
ATOM 668 N N . HIS A 1 83 ? 3.381 -4.294 4.383 1.00 95.38 83 HIS A N 1
ATOM 669 C CA . HIS A 1 83 ? 3.986 -3.914 5.656 1.00 95.38 83 HIS A CA 1
ATOM 670 C C . HIS A 1 83 ? 2.944 -3.851 6.763 1.00 95.38 83 HIS A C 1
ATOM 672 O O . HIS A 1 83 ? 1.750 -3.651 6.510 1.00 95.38 83 HIS A O 1
ATOM 678 N N . GLU A 1 84 ? 3.388 -3.999 8.009 1.00 92.19 84 GLU A N 1
ATOM 679 C CA . GLU A 1 84 ? 2.568 -3.608 9.154 1.00 92.19 84 GLU A CA 1
ATOM 680 C C . GLU A 1 84 ? 2.392 -2.094 9.157 1.00 92.19 84 GLU A C 1
ATOM 682 O O . GLU A 1 84 ? 3.358 -1.336 9.118 1.00 92.19 84 GLU A O 1
ATOM 687 N N . GLY A 1 85 ? 1.136 -1.656 9.170 1.00 80.50 85 GLY A N 1
ATOM 688 C CA . GLY A 1 85 ? 0.817 -0.246 9.266 1.00 80.50 85 GLY A CA 1
ATOM 689 C C . GLY A 1 85 ? 1.214 0.287 10.632 1.00 80.50 85 GLY A C 1
ATOM 690 O O . GLY A 1 85 ? 0.806 -0.255 11.663 1.00 80.50 85 GLY A O 1
ATOM 691 N N . GLN A 1 86 ? 2.007 1.353 10.641 1.00 65.31 86 GLN A N 1
ATOM 692 C CA . GLN A 1 86 ? 2.282 2.090 11.864 1.00 65.31 86 GLN A CA 1
ATOM 693 C C . GLN A 1 86 ? 1.080 2.966 12.213 1.00 65.31 86 GLN A C 1
ATOM 695 O O . GLN A 1 86 ? 0.366 3.457 11.339 1.00 65.31 86 GLN A O 1
ATOM 700 N N . LYS A 1 87 ? 0.831 3.141 13.512 1.00 55.91 87 LYS A N 1
ATOM 701 C CA . LYS A 1 87 ? -0.180 4.087 13.984 1.00 55.91 87 LYS A CA 1
ATOM 702 C C . LYS A 1 87 ? 0.244 5.495 13.517 1.00 55.91 87 LYS A C 1
ATOM 704 O O . LYS A 1 87 ? 1.408 5.825 13.745 1.00 55.91 87 LYS A O 1
ATOM 709 N N . PRO A 1 88 ? -0.633 6.263 12.846 1.00 58.03 88 PRO A N 1
ATOM 710 C CA . PRO A 1 88 ? -0.300 7.610 12.385 1.00 58.03 88 PRO A CA 1
ATOM 711 C C . PRO A 1 88 ? -0.004 8.565 13.543 1.00 58.03 88 PRO A C 1
ATOM 713 O O . PRO A 1 88 ? -0.490 8.306 14.675 1.00 58.03 88 PRO A O 1
#

Radius of gyration: 12.71 Å; Cα contacts (8 Å, |Δi|>4): 166; chains: 1; bounding box: 39×22×27 Å

Solvent-accessible surface area (backbone atoms only — not comparable to full-atom values): 5259 Å² total; per-residue (Å²): 128,62,66,45,74,62,68,88,52,85,53,66,82,88,56,78,68,88,50,99,41,39,10,74,72,43,63,45,66,46,66,63,93,46,94,40,27,24,32,39,24,27,70,74,55,50,30,35,42,32,64,94,37,51,92,77,58,76,85,56,97,30,53,62,48,75,38,48,30,37,60,72,57,34,65,72,73,37,57,79,48,42,44,82,40,73,71,126

Sequence (88 aa):
MRKIDRFAAKPDYRKTPKTDYYCINCQRDIDPSKPHRMVHAIAGGDWYLHPEDEDQYVPDGGDCGFLPFGNDCAKRLGIEWTHEGQKP

Foldseek 3Di:
DDKDFLDAADAPVVDDAPDPAAAPRRRHHDDLVDKFKKFFAFQLRGITDFPVCVVVDDDDPRGPGIGTHGPVRCVVVPVRRIDTDDRD

Secondary structure (DSSP, 8-state):
--EEE-------TTSPPSSS-B-TTT--B--TTS--EEEEEEGGGTEEE-GGGGGG----TT--EEEEE-HHHHHHH-GGG-EEPPP-